Protein AF-A0A6N7TPU3-F1 (afdb_monomer)

Radius of gyration: 12.99 Å; Cα contacts (8 Å, |Δi|>4): 40; chains: 1; bounding box: 26×28×32 Å

Mean predicted aligned error: 4.89 Å

Foldseek 3Di:
DPPPPDVVNLVVLQVLCVVQPQDCVQVVVCVVPVHDRDPSNVSNVVSVVVCVVVVNHDPPHD

Sequence (62 aa):
MSNWLTPERIEKMQRWLLEHPIDHKYDEMCDMLDSPAPPEQLASRAAYEALKGIGKLPPGIE

Secondary structure (DSSP, 8-state):
---SS-HHHHHHHHHHHHHS---THHHHHHHHHT-PPPHHHHHHHHHHHHHHHTT-PPTT--

pLDDT: mean 87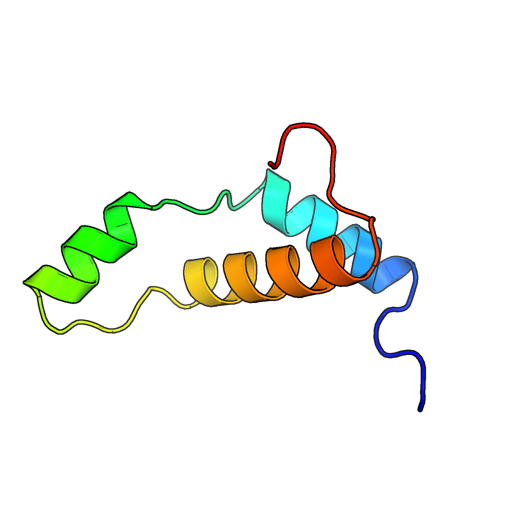.12, std 9.73, range [43.84, 95.69]

Solvent-accessible surface area (backbone atoms only — not comparable to full-atom values): 3812 Å² total; per-residue (Å²): 129,81,72,83,76,38,71,71,52,49,53,50,39,37,50,46,41,73,78,44,63,78,60,70,68,52,54,59,53,20,67,74,63,80,40,81,72,55,71,65,53,54,51,30,50,54,38,48,53,59,26,53,78,67,74,56,59,48,91,96,63,131

Nearest PDB structures (foldseek):
  8ap6-assembly1_K1  TM=5.035E-01  e=3.589E+00  Trypanosoma brucei brucei
  1u2n-assembly1_A  TM=3.126E-01  e=2.950E+00  Mus musculus
  1l3e-assembly1_B  TM=3.161E-01  e=3.149E+00  Homo sapiens

Structure (mmCIF, N/CA/C/O backbone):
data_AF-A0A6N7TPU3-F1
#
_entry.id   AF-A0A6N7TPU3-F1
#
loop_
_atom_site.group_PDB
_atom_site.id
_atom_site.type_symbol
_atom_site.label_atom_id
_atom_site.label_alt_id
_atom_site.label_comp_id
_atom_site.label_asym_id
_atom_site.label_entity_id
_atom_site.label_seq_id
_atom_site.pdbx_PDB_ins_code
_atom_site.Cartn_x
_atom_site.Cartn_y
_atom_site.Cartn_z
_atom_site.occupancy
_atom_site.B_iso_or_equiv
_atom_site.auth_seq_id
_atom_site.auth_comp_id
_atom_site.auth_asym_id
_atom_site.auth_atom_id
_atom_site.pdbx_PDB_model_num
ATOM 1 N N . MET A 1 1 ? -13.691 -6.588 17.909 1.00 43.84 1 MET A N 1
ATOM 2 C CA . MET A 1 1 ? -12.477 -6.471 17.077 1.00 43.84 1 MET A CA 1
ATOM 3 C C . MET A 1 1 ? -11.909 -5.088 17.315 1.00 43.84 1 MET A C 1
ATOM 5 O O . MET A 1 1 ? -12.579 -4.118 16.986 1.00 43.84 1 MET A O 1
ATOM 9 N N . SER A 1 2 ? -10.758 -4.977 17.977 1.00 52.88 2 SER A N 1
ATOM 10 C CA . SER A 1 2 ? -10.054 -3.695 18.084 1.00 52.88 2 SER A CA 1
ATOM 11 C C . SER A 1 2 ? -9.769 -3.206 16.667 1.00 52.88 2 SER A C 1
ATOM 13 O O . SER A 1 2 ? -9.261 -3.984 15.860 1.00 52.88 2 SER A O 1
ATOM 15 N N . ASN A 1 3 ? -10.156 -1.974 16.336 1.00 69.88 3 ASN A N 1
ATOM 16 C CA . ASN A 1 3 ? -9.992 -1.429 14.993 1.00 69.88 3 ASN A CA 1
ATOM 17 C C . ASN A 1 3 ? -8.490 -1.235 14.707 1.00 69.88 3 ASN A C 1
ATOM 19 O O . ASN A 1 3 ? -7.926 -0.182 14.986 1.00 69.88 3 ASN A O 1
ATOM 23 N N . TRP A 1 4 ? -7.823 -2.290 14.227 1.00 77.69 4 TRP A N 1
ATOM 24 C CA . TRP A 1 4 ? -6.390 -2.316 13.902 1.00 77.69 4 TRP A CA 1
ATOM 25 C C . TRP A 1 4 ? -6.008 -1.236 12.884 1.00 77.69 4 TRP A C 1
ATOM 27 O O . TRP A 1 4 ? -4.873 -0.765 12.883 1.00 77.69 4 TRP A O 1
ATOM 37 N N . LEU A 1 5 ? -6.967 -0.825 12.054 1.00 84.31 5 LEU A N 1
ATOM 38 C CA . LEU A 1 5 ? -6.878 0.280 11.106 1.00 84.31 5 LEU A CA 1
ATOM 39 C C . LEU A 1 5 ? -7.266 1.595 11.792 1.00 84.31 5 LEU A C 1
ATOM 41 O O . LEU A 1 5 ? -8.338 2.154 11.556 1.00 84.31 5 LEU A O 1
ATOM 45 N N . THR A 1 6 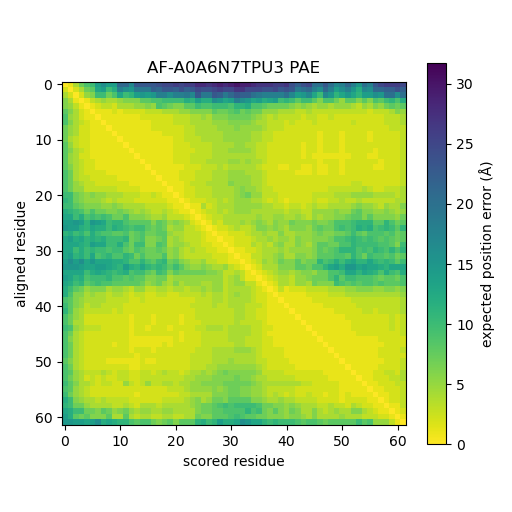? -6.391 2.081 12.672 1.00 92.75 6 THR A N 1
ATOM 46 C CA . THR A 1 6 ? -6.521 3.438 13.215 1.00 92.75 6 THR A CA 1
ATOM 47 C C . THR A 1 6 ? -6.254 4.477 12.116 1.00 92.75 6 THR A C 1
ATOM 49 O O . THR A 1 6 ? -5.577 4.157 11.130 1.00 92.75 6 THR A O 1
ATOM 52 N N . PRO A 1 7 ? -6.746 5.722 12.256 1.00 93.81 7 PRO A N 1
ATOM 53 C CA . PRO A 1 7 ? -6.491 6.782 11.281 1.00 93.81 7 PRO A CA 1
ATOM 54 C C . PRO A 1 7 ? -5.001 6.987 10.973 1.00 93.81 7 PRO A C 1
ATOM 56 O O . PRO A 1 7 ? -4.632 7.087 9.806 1.00 93.81 7 PRO A O 1
ATOM 59 N N . GLU A 1 8 ? -4.132 6.946 11.986 1.00 94.75 8 GLU A N 1
ATOM 60 C CA . GLU A 1 8 ? -2.683 7.128 11.816 1.00 94.75 8 GLU A CA 1
ATOM 61 C C . GLU A 1 8 ? -2.066 6.001 10.982 1.00 94.75 8 GLU A C 1
ATOM 63 O O . GLU A 1 8 ? -1.126 6.200 10.213 1.00 94.75 8 GLU A O 1
ATOM 68 N N . ARG A 1 9 ? -2.598 4.784 11.121 1.00 93.50 9 ARG A N 1
ATOM 69 C CA . ARG A 1 9 ? -2.120 3.626 10.364 1.00 93.50 9 ARG A CA 1
ATOM 70 C C . ARG A 1 9 ? -2.597 3.648 8.928 1.00 93.50 9 ARG A C 1
ATOM 72 O O . ARG A 1 9 ? -1.826 3.268 8.054 1.00 93.50 9 ARG A O 1
ATOM 79 N N . ILE A 1 10 ? -3.822 4.110 8.696 1.00 94.56 10 ILE A N 1
ATOM 80 C CA . ILE A 1 10 ? -4.344 4.355 7.350 1.00 94.56 10 ILE A CA 1
ATOM 81 C C . ILE A 1 10 ? -3.461 5.391 6.649 1.00 94.56 10 ILE A C 1
ATOM 83 O O . ILE A 1 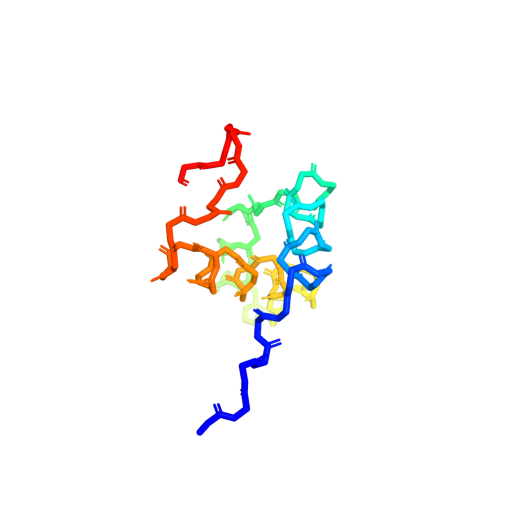10 ? -2.969 5.116 5.560 1.00 94.56 10 ILE A O 1
ATOM 87 N N . GLU A 1 11 ? -3.172 6.522 7.298 1.00 95.31 11 GLU A N 1
ATOM 88 C CA . GLU A 1 11 ? -2.302 7.565 6.740 1.00 95.31 11 GLU A CA 1
ATOM 89 C C . GLU A 1 11 ? -0.891 7.035 6.447 1.00 95.31 11 GLU A C 1
ATOM 91 O O . GLU A 1 11 ? -0.335 7.288 5.377 1.00 95.31 11 GLU A O 1
ATOM 96 N N . LYS A 1 12 ? -0.322 6.236 7.359 1.00 95.69 12 LYS A N 1
ATOM 97 C CA . LYS A 1 12 ? 0.986 5.605 7.148 1.00 95.69 12 LYS A CA 1
ATOM 98 C C . LYS A 1 12 ? 0.983 4.655 5.948 1.00 95.69 12 LYS A C 1
ATOM 100 O O . LYS A 1 12 ? 1.920 4.692 5.159 1.00 95.69 12 LYS A O 1
ATOM 105 N N . MET A 1 13 ? -0.047 3.821 5.800 1.00 94.94 13 MET A N 1
ATOM 106 C CA . MET A 1 13 ? -0.183 2.910 4.655 1.00 94.94 13 MET A CA 1
ATOM 107 C C . MET A 1 13 ? -0.382 3.676 3.342 1.00 94.94 13 MET A C 1
ATOM 109 O O . MET A 1 13 ? 0.199 3.305 2.329 1.00 94.94 13 MET A O 1
ATOM 113 N N . GLN A 1 14 ? -1.157 4.764 3.358 1.00 94.56 14 GLN A N 1
ATOM 114 C CA . GLN A 1 14 ? -1.359 5.616 2.186 1.00 94.56 14 GLN A CA 1
ATOM 115 C C . GLN A 1 14 ? -0.049 6.269 1.738 1.00 94.56 14 GLN A C 1
ATOM 117 O O . GLN A 1 14 ? 0.278 6.213 0.558 1.00 94.56 14 GLN A O 1
ATOM 122 N N . ARG A 1 15 ? 0.723 6.844 2.671 1.00 95.56 15 ARG A N 1
ATOM 123 C CA . ARG A 1 15 ? 2.051 7.405 2.369 1.00 95.56 15 ARG A CA 1
ATOM 124 C C . ARG A 1 15 ? 3.010 6.342 1.853 1.00 95.56 15 ARG A C 1
ATOM 126 O O . ARG A 1 15 ? 3.648 6.564 0.833 1.00 95.56 15 ARG A O 1
ATOM 133 N N . TRP A 1 16 ? 3.035 5.177 2.501 1.00 95.38 16 TRP A N 1
ATOM 134 C CA . TRP A 1 16 ? 3.862 4.053 2.071 1.00 95.38 16 TRP A CA 1
ATOM 135 C C . TRP A 1 16 ? 3.594 3.666 0.615 1.00 95.38 16 TRP A C 1
ATOM 137 O O 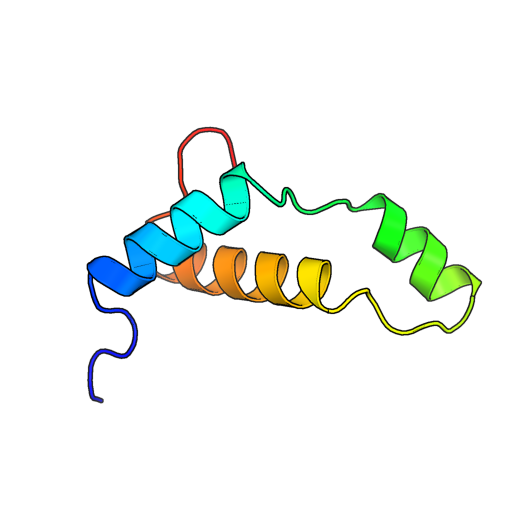. TRP A 1 16 ? 4.537 3.504 -0.144 1.00 95.38 16 TRP A O 1
ATOM 147 N N . LEU A 1 17 ? 2.328 3.567 0.196 1.00 94.19 17 LEU A N 1
ATOM 148 C CA . LEU A 1 17 ? 1.985 3.235 -1.193 1.00 94.19 17 LEU A CA 1
ATOM 149 C C . LEU A 1 17 ? 2.443 4.289 -2.208 1.00 94.19 17 LEU A C 1
ATOM 151 O O . LEU A 1 17 ? 2.750 3.938 -3.343 1.00 94.19 17 LEU A O 1
ATOM 155 N N . LEU A 1 18 ? 2.480 5.563 -1.812 1.00 92.81 18 LEU A N 1
ATOM 156 C CA . LEU A 1 18 ? 2.966 6.649 -2.666 1.00 92.81 18 LEU A CA 1
ATOM 157 C C . LEU A 1 18 ? 4.498 6.641 -2.785 1.00 92.81 18 LEU A C 1
ATOM 159 O O . LEU A 1 18 ? 5.029 6.968 -3.842 1.00 92.81 18 LEU A O 1
ATOM 163 N N . GLU A 1 19 ? 5.201 6.273 -1.713 1.00 93.75 19 GLU A N 1
ATOM 164 C CA . GLU A 1 19 ? 6.668 6.186 -1.671 1.00 93.75 19 GLU A CA 1
ATOM 165 C C . GLU A 1 19 ? 7.196 4.878 -2.289 1.00 93.75 19 GLU A C 1
ATOM 167 O O . GLU A 1 19 ? 8.254 4.870 -2.916 1.00 93.75 19 GLU A O 1
ATOM 172 N N . HIS A 1 20 ? 6.438 3.787 -2.149 1.00 92.19 20 HIS A N 1
ATOM 173 C CA . HIS A 1 20 ? 6.783 2.432 -2.580 1.00 92.19 20 HIS A CA 1
ATOM 174 C C . HIS A 1 20 ? 5.672 1.852 -3.475 1.00 92.19 20 HIS A C 1
ATOM 176 O O . HIS A 1 20 ? 4.931 0.956 -3.039 1.00 92.19 20 HIS A O 1
ATOM 182 N N . PRO A 1 21 ? 5.526 2.347 -4.722 1.00 88.69 21 PRO A N 1
ATOM 183 C CA . PRO A 1 21 ? 4.529 1.830 -5.649 1.00 88.69 21 PRO A CA 1
ATOM 184 C C . PRO A 1 21 ? 4.748 0.336 -5.911 1.00 88.69 21 PRO A C 1
ATOM 186 O O . PRO A 1 21 ? 5.878 -0.165 -5.934 1.00 88.69 21 PRO A O 1
ATOM 189 N N . ILE A 1 22 ? 3.643 -0.383 -6.106 1.00 89.38 22 ILE A N 1
ATOM 190 C CA . ILE A 1 22 ? 3.691 -1.804 -6.450 1.00 89.38 22 ILE A CA 1
ATOM 191 C C . ILE A 1 22 ? 4.292 -1.922 -7.850 1.00 89.38 22 ILE A C 1
ATOM 193 O O . ILE A 1 22 ? 3.781 -1.344 -8.806 1.00 89.38 22 ILE A O 1
ATOM 197 N N . ASP A 1 23 ? 5.386 -2.668 -7.959 1.00 87.25 23 ASP A N 1
ATOM 198 C CA . ASP A 1 23 ? 6.053 -2.924 -9.227 1.00 87.25 23 ASP A CA 1
ATOM 199 C C . ASP A 1 23 ? 5.730 -4.347 -9.676 1.00 87.25 23 ASP A C 1
ATOM 201 O O . ASP A 1 23 ? 6.299 -5.331 -9.197 1.00 87.25 23 ASP A O 1
ATOM 205 N N . HIS A 1 24 ? 4.795 -4.443 -10.617 1.00 82.69 24 HIS A N 1
ATOM 206 C CA . HIS A 1 24 ? 4.351 -5.708 -11.194 1.00 82.69 24 HIS A CA 1
ATOM 207 C C . HIS A 1 24 ? 5.460 -6.453 -11.949 1.00 82.69 24 HIS A C 1
ATOM 209 O O . HIS A 1 24 ? 5.354 -7.659 -12.139 1.00 82.69 24 HIS A O 1
ATOM 215 N N . LYS A 1 25 ? 6.564 -5.794 -12.330 1.00 82.19 25 LYS A N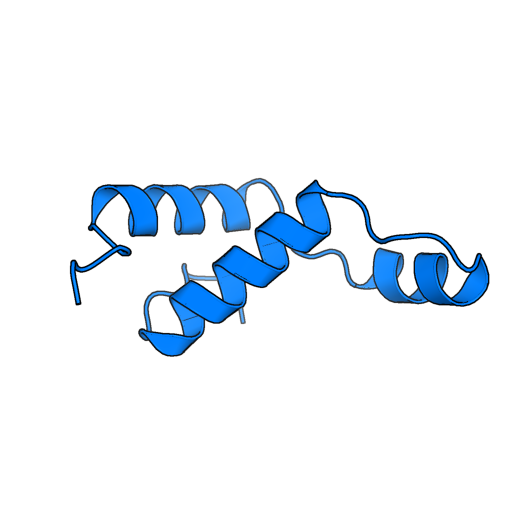 1
ATOM 216 C CA . LYS A 1 25 ? 7.699 -6.484 -12.968 1.00 82.19 25 LYS A CA 1
ATOM 217 C C . LYS A 1 25 ? 8.396 -7.449 -12.018 1.00 82.19 25 LYS A C 1
ATOM 219 O O . LYS A 1 25 ? 8.995 -8.423 -12.467 1.00 82.19 25 LYS A O 1
ATOM 224 N N . TYR A 1 26 ? 8.320 -7.201 -10.708 1.00 75.94 26 TYR A N 1
ATOM 225 C CA . TYR A 1 26 ? 8.853 -8.144 -9.731 1.00 75.94 26 TYR A CA 1
ATOM 226 C C . TYR A 1 26 ? 8.057 -9.444 -9.686 1.00 75.94 26 TYR A C 1
ATOM 228 O O . TYR A 1 26 ? 8.651 -10.452 -9.326 1.00 75.94 26 TYR A O 1
ATOM 236 N N . ASP A 1 27 ? 6.780 -9.464 -10.082 1.00 73.44 27 ASP A N 1
ATOM 237 C CA . ASP A 1 27 ? 6.016 -10.717 -10.156 1.00 73.44 27 ASP A CA 1
ATOM 238 C C . ASP A 1 27 ? 6.606 -11.644 -11.212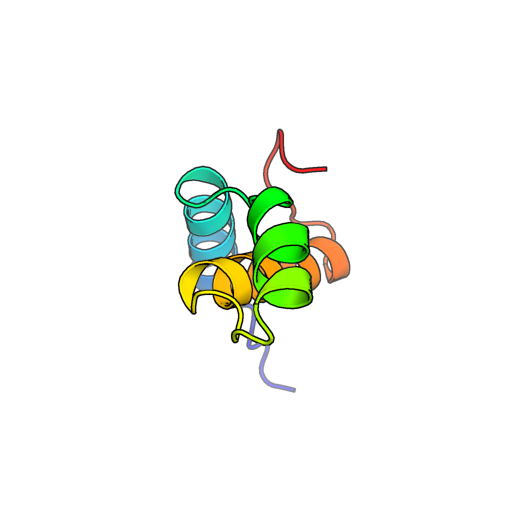 1.00 73.44 27 ASP A C 1
ATOM 240 O O . ASP A 1 27 ? 6.971 -12.775 -10.907 1.00 73.44 27 ASP A O 1
ATOM 244 N N . GLU A 1 28 ? 6.829 -11.116 -12.416 1.00 78.38 28 GLU A N 1
ATOM 245 C CA . GLU A 1 28 ? 7.413 -11.880 -13.521 1.00 78.38 28 GLU A CA 1
ATOM 246 C C . GLU A 1 28 ? 8.818 -12.396 -13.179 1.00 78.38 28 GLU A C 1
ATOM 248 O O . GLU A 1 28 ? 9.160 -13.541 -13.476 1.00 78.38 28 GLU A O 1
ATOM 253 N N . MET A 1 29 ? 9.634 -11.572 -12.516 1.00 80.31 29 MET A N 1
ATOM 254 C CA . MET A 1 29 ? 10.990 -11.960 -12.119 1.00 80.31 29 MET A CA 1
ATOM 255 C C . MET A 1 29 ? 11.007 -12.982 -10.977 1.00 80.31 29 MET A C 1
ATOM 257 O O . MET A 1 29 ? 11.851 -13.878 -10.986 1.00 80.31 29 MET A O 1
ATOM 261 N N . CYS A 1 30 ? 10.105 -12.863 -10.000 1.00 81.06 30 CYS A N 1
ATOM 262 C CA . CYS A 1 30 ? 9.988 -13.826 -8.903 1.00 81.06 30 CYS A CA 1
ATOM 263 C C . CYS A 1 30 ? 9.513 -15.187 -9.415 1.00 81.06 30 CYS A C 1
ATOM 265 O O . CYS A 1 30 ? 10.116 -16.200 -9.062 1.00 81.06 30 CYS A O 1
ATOM 267 N N . ASP A 1 31 ? 8.522 -15.193 -10.310 1.00 80.00 31 ASP A N 1
ATOM 268 C CA . ASP A 1 31 ? 8.014 -16.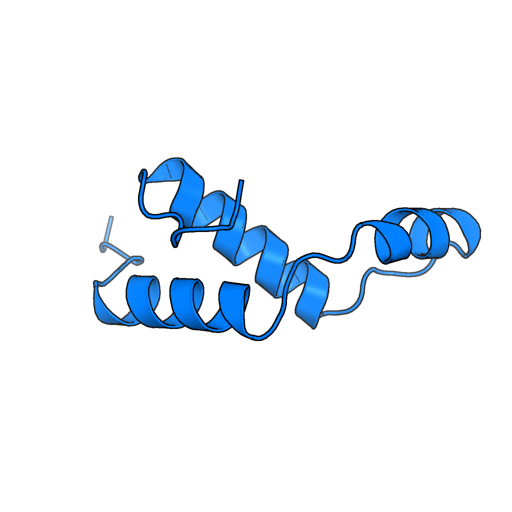403 -10.957 1.00 80.00 31 ASP A CA 1
ATOM 269 C C . ASP A 1 31 ? 9.091 -17.078 -11.819 1.00 80.00 31 ASP A C 1
ATOM 271 O O . ASP A 1 31 ? 9.253 -18.297 -11.786 1.00 80.00 31 ASP A O 1
ATOM 275 N N . MET A 1 32 ? 9.877 -16.295 -12.568 1.00 85.75 32 MET A N 1
ATOM 276 C CA . MET A 1 32 ? 10.943 -16.825 -13.423 1.00 85.75 32 MET A CA 1
ATOM 277 C C . MET A 1 32 ? 12.117 -17.419 -12.628 1.00 85.75 32 MET A C 1
ATOM 279 O O . MET A 1 32 ? 12.767 -18.354 -13.100 1.00 85.75 32 MET A O 1
ATOM 283 N N . LEU A 1 33 ? 12.422 -16.864 -11.452 1.00 86.25 33 LEU A N 1
ATOM 284 C CA . LEU A 1 33 ? 13.602 -17.217 -10.654 1.00 86.25 33 LEU A CA 1
ATOM 285 C C . LEU A 1 33 ? 13.289 -18.088 -9.429 1.00 86.25 33 LEU A C 1
ATOM 287 O O . LEU A 1 33 ? 14.189 -18.293 -8.613 1.00 86.25 33 LEU A O 1
ATOM 291 N N . ASP A 1 34 ? 12.041 -18.544 -9.268 1.00 83.38 34 ASP A N 1
ATOM 292 C CA . ASP A 1 34 ? 11.546 -19.234 -8.061 1.00 83.38 34 ASP A CA 1
ATOM 293 C C . ASP A 1 34 ? 11.977 -18.510 -6.769 1.00 83.38 34 ASP A C 1
ATOM 295 O O . ASP A 1 34 ? 12.459 -19.090 -5.794 1.00 83.38 34 ASP A O 1
ATOM 299 N N . SER A 1 35 ? 11.914 -17.178 -6.817 1.00 79.38 35 SER A N 1
ATOM 300 C CA . SER A 1 35 ? 12.439 -16.295 -5.780 1.00 79.38 35 SER A CA 1
ATOM 301 C C . SER A 1 35 ? 11.294 -15.640 -5.013 1.00 79.38 35 SER A C 1
ATOM 303 O O . SER A 1 35 ? 10.289 -15.261 -5.613 1.00 79.38 35 SER A O 1
ATOM 305 N N . PRO A 1 36 ? 11.414 -15.460 -3.687 1.00 79.94 36 PRO A N 1
ATOM 306 C CA . PRO A 1 36 ? 10.391 -14.767 -2.921 1.00 79.94 36 PRO A CA 1
ATOM 307 C C . PRO A 1 36 ? 10.342 -13.284 -3.306 1.00 79.94 36 PRO A C 1
ATOM 309 O O . PRO A 1 36 ? 11.380 -12.640 -3.480 1.00 79.94 36 PRO A O 1
ATOM 312 N N . ALA A 1 37 ? 9.129 -12.730 -3.363 1.00 80.94 37 ALA A N 1
ATOM 313 C CA . ALA A 1 37 ? 8.932 -11.306 -3.596 1.00 80.94 37 ALA A CA 1
ATOM 314 C C . ALA A 1 37 ? 9.658 -10.455 -2.536 1.00 80.94 37 ALA A C 1
ATOM 316 O O . ALA A 1 37 ? 9.674 -10.828 -1.354 1.00 80.94 37 ALA A O 1
ATOM 317 N N . PRO A 1 38 ? 10.228 -9.293 -2.915 1.00 86.56 38 PRO A N 1
ATOM 318 C CA . PRO A 1 38 ? 10.875 -8.401 -1.965 1.00 86.56 38 PRO A CA 1
ATOM 319 C C . PRO A 1 38 ? 9.934 -8.026 -0.805 1.00 86.56 38 PRO A C 1
ATOM 321 O O . PRO A 1 38 ? 8.757 -7.738 -1.049 1.00 86.56 38 PRO A O 1
ATOM 324 N N . PRO A 1 39 ? 10.426 -7.950 0.448 1.00 88.69 39 PRO A N 1
ATOM 325 C CA . PRO A 1 39 ? 9.594 -7.607 1.604 1.00 88.69 39 PRO A CA 1
ATOM 326 C C . PRO A 1 39 ? 8.812 -6.296 1.448 1.00 88.69 39 PRO A C 1
ATOM 328 O O . PRO A 1 39 ? 7.678 -6.198 1.910 1.00 88.69 39 PRO A O 1
ATOM 331 N N . GLU A 1 40 ? 9.384 -5.303 0.763 1.00 90.19 40 GLU A N 1
ATOM 332 C CA . GLU A 1 40 ? 8.715 -4.026 0.489 1.00 90.19 40 GLU A CA 1
ATOM 333 C C . GLU A 1 40 ? 7.525 -4.180 -0.465 1.00 90.19 40 GLU A C 1
ATOM 335 O O . GLU A 1 40 ? 6.471 -3.602 -0.214 1.00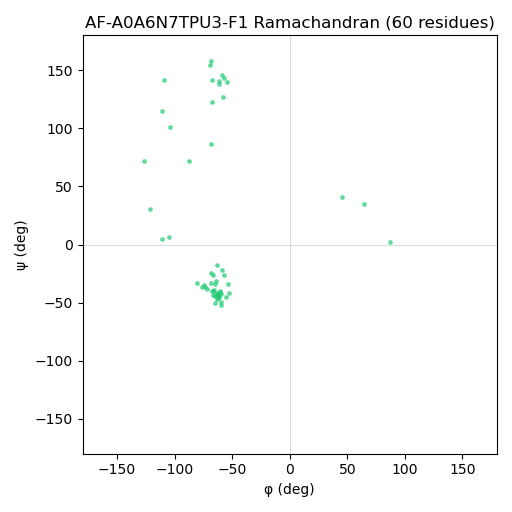 90.19 40 GLU A O 1
ATOM 340 N N . GLN A 1 41 ? 7.642 -5.019 -1.501 1.00 90.69 41 GLN A N 1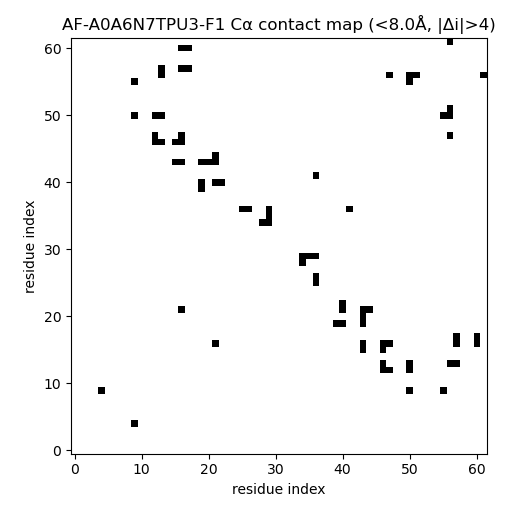
ATOM 341 C CA . GLN A 1 41 ? 6.540 -5.302 -2.427 1.00 90.69 41 GLN A CA 1
ATOM 342 C C . GLN A 1 41 ? 5.401 -6.047 -1.721 1.00 90.69 41 GLN A C 1
ATOM 344 O O . GLN A 1 41 ? 4.228 -5.722 -1.912 1.00 90.69 41 GLN A O 1
ATOM 349 N N . LEU A 1 42 ? 5.736 -6.992 -0.835 1.00 90.31 42 LEU A N 1
ATOM 350 C CA . LEU A 1 42 ? 4.750 -7.667 0.014 1.00 90.31 42 LEU A CA 1
ATOM 351 C C . LEU A 1 42 ? 4.041 -6.680 0.954 1.00 90.31 42 LEU A C 1
ATOM 353 O O . LEU A 1 42 ? 2.817 -6.735 1.095 1.00 90.31 42 LEU A O 1
ATOM 357 N N . ALA A 1 43 ? 4.785 -5.753 1.565 1.00 92.38 43 ALA A N 1
ATOM 358 C CA . ALA A 1 43 ? 4.222 -4.716 2.425 1.00 92.38 43 ALA A CA 1
ATOM 359 C C . ALA A 1 43 ? 3.297 -3.762 1.650 1.00 92.38 43 ALA A C 1
ATOM 361 O O . ALA A 1 43 ? 2.196 -3.471 2.122 1.00 92.38 43 ALA A O 1
ATOM 362 N N . SER A 1 44 ? 3.694 -3.333 0.448 1.00 93.69 44 SER A N 1
ATOM 363 C CA . SER A 1 44 ? 2.861 -2.495 -0.420 1.00 93.69 44 SER A CA 1
ATOM 364 C C . SER A 1 44 ? 1.575 -3.213 -0.838 1.00 93.69 44 SER A C 1
ATOM 366 O O . SER A 1 44 ? 0.498 -2.634 -0.733 1.00 93.69 44 SER A O 1
ATOM 368 N N . ARG A 1 45 ? 1.625 -4.502 -1.196 1.00 92.31 45 ARG A N 1
ATOM 369 C CA . ARG A 1 45 ? 0.408 -5.282 -1.507 1.00 92.31 45 ARG A CA 1
ATOM 370 C C . ARG A 1 45 ? -0.531 -5.406 -0.319 1.00 92.31 45 ARG A C 1
ATOM 372 O O . ARG A 1 45 ? -1.729 -5.175 -0.456 1.00 92.31 45 ARG A O 1
ATOM 379 N N . ALA A 1 46 ? 0.009 -5.714 0.858 1.00 92.62 46 ALA A N 1
ATOM 380 C CA . ALA A 1 46 ? -0.791 -5.797 2.074 1.00 92.62 46 ALA A CA 1
ATOM 381 C C . ALA A 1 46 ? -1.462 -4.452 2.409 1.00 92.62 46 ALA A C 1
ATOM 383 O O . ALA A 1 46 ? -2.630 -4.426 2.801 1.00 92.62 46 ALA A O 1
ATOM 384 N N . ALA A 1 47 ? -0.747 -3.336 2.230 1.00 94.25 47 ALA A N 1
ATOM 385 C CA . ALA A 1 47 ? -1.289 -1.994 2.421 1.00 94.25 47 ALA A CA 1
ATOM 386 C C . ALA A 1 47 ? -2.394 -1.664 1.403 1.00 94.25 47 ALA A C 1
ATOM 388 O O . ALA A 1 47 ? -3.443 -1.152 1.796 1.00 94.25 47 ALA A O 1
ATOM 389 N N . TYR A 1 48 ? -2.189 -1.989 0.123 1.00 94.62 48 TYR A N 1
ATOM 390 C CA . TYR A 1 48 ? -3.183 -1.788 -0.933 1.00 94.62 48 TYR A CA 1
ATOM 391 C C . TYR A 1 48 ? -4.474 -2.556 -0.640 1.00 94.62 48 TYR A C 1
ATOM 393 O O . TYR A 1 48 ? -5.536 -1.942 -0.580 1.00 94.62 48 TYR A O 1
ATOM 401 N N . GLU A 1 49 ? -4.396 -3.860 -0.363 1.00 93.44 49 GLU A N 1
ATOM 402 C CA . GLU A 1 49 ? -5.581 -4.684 -0.082 1.00 93.44 49 GLU A CA 1
ATOM 403 C C . GLU A 1 49 ? -6.340 -4.197 1.160 1.00 93.44 49 GLU A C 1
ATOM 405 O O . GLU A 1 49 ? -7.568 -4.070 1.144 1.00 93.44 49 GLU A O 1
ATOM 410 N N . ALA A 1 50 ? -5.616 -3.840 2.226 1.00 93.19 50 ALA A N 1
ATOM 411 C CA . ALA A 1 50 ? -6.225 -3.306 3.439 1.00 93.19 50 ALA A CA 1
ATOM 412 C C . ALA A 1 50 ? -6.962 -1.980 3.186 1.00 93.19 50 ALA A C 1
ATOM 414 O O . ALA A 1 50 ? -8.082 -1.800 3.666 1.00 93.19 50 ALA A O 1
ATOM 415 N N . LEU A 1 51 ? -6.357 -1.058 2.428 1.00 93.94 51 LEU A N 1
ATOM 416 C CA . LEU A 1 51 ? -6.946 0.246 2.109 1.00 93.94 51 LEU A CA 1
ATOM 417 C C . LEU A 1 51 ? -8.085 0.145 1.090 1.00 93.94 51 LEU A C 1
ATOM 419 O O . LEU A 1 51 ? -9.085 0.855 1.223 1.00 93.94 51 LEU A O 1
ATOM 423 N N . LYS A 1 52 ? -7.971 -0.756 0.111 1.00 93.88 52 LYS A N 1
ATOM 424 C CA . LYS A 1 52 ? -9.019 -1.061 -0.868 1.00 93.88 52 LYS A CA 1
ATOM 425 C C . LYS A 1 52 ? -10.258 -1.624 -0.189 1.00 93.88 52 LYS A C 1
ATOM 427 O O . LYS A 1 52 ? -11.355 -1.127 -0.433 1.00 93.88 52 LYS A O 1
ATOM 432 N N . GLY A 1 53 ? -10.081 -2.572 0.734 1.00 92.31 53 GLY A N 1
ATOM 433 C CA . GLY A 1 53 ? -11.175 -3.178 1.497 1.00 92.31 53 GLY A CA 1
ATOM 434 C C . GLY A 1 53 ? -12.000 -2.182 2.322 1.00 92.31 53 GLY A C 1
ATOM 435 O O . GLY A 1 53 ? -13.158 -2.458 2.626 1.00 92.31 53 GLY A O 1
ATOM 436 N N . ILE A 1 54 ? -11.439 -1.011 2.647 1.00 92.38 54 ILE A N 1
ATOM 437 C CA . ILE A 1 54 ? -12.125 0.058 3.392 1.00 92.38 54 ILE A CA 1
ATOM 438 C C . ILE A 1 54 ? -12.427 1.312 2.551 1.00 92.38 54 ILE A C 1
ATOM 440 O O . ILE A 1 54 ? -12.892 2.312 3.099 1.00 92.38 54 ILE A O 1
ATOM 444 N N . GLY A 1 55 ? -12.145 1.299 1.243 1.00 92.75 55 GLY A N 1
ATOM 445 C CA . GLY A 1 55 ? -12.369 2.445 0.353 1.00 92.75 55 GLY A CA 1
ATOM 446 C C . GLY A 1 55 ? -11.516 3.677 0.689 1.00 92.75 55 GLY A C 1
ATOM 447 O O . GLY A 1 55 ? -11.985 4.809 0.578 1.00 92.75 55 GLY A O 1
ATOM 448 N N . LYS A 1 56 ? -10.278 3.471 1.156 1.00 94.12 56 LYS A N 1
ATOM 449 C CA . LYS A 1 56 ? -9.327 4.531 1.546 1.00 94.12 56 LYS A CA 1
ATOM 450 C C . LYS A 1 56 ? -8.025 4.476 0.745 1.00 94.12 56 LYS A C 1
ATOM 452 O O . LYS A 1 56 ? -6.977 4.855 1.265 1.00 94.12 56 LYS A O 1
ATOM 457 N N . LEU A 1 57 ? -8.063 4.013 -0.502 1.00 93.94 57 LEU A N 1
ATOM 458 C CA . LEU A 1 57 ? -6.897 4.119 -1.379 1.00 93.94 57 LEU A CA 1
ATOM 459 C C . LEU A 1 57 ? -6.520 5.596 -1.596 1.00 93.94 57 LEU A C 1
ATOM 461 O O . LEU A 1 57 ? -7.411 6.448 -1.684 1.00 93.94 57 LEU A O 1
ATOM 465 N N . PRO A 1 58 ? -5.218 5.925 -1.624 1.00 91.38 58 PRO A N 1
ATOM 466 C CA . PRO A 1 58 ? -4.772 7.269 -1.957 1.00 91.38 58 PRO A CA 1
ATOM 467 C C . PRO A 1 58 ? -5.033 7.570 -3.446 1.00 91.38 58 PRO A C 1
ATOM 469 O O . PRO A 1 58 ? -5.098 6.651 -4.263 1.00 91.38 58 PRO A O 1
ATOM 472 N N . PRO A 1 59 ? -5.181 8.851 -3.823 1.00 88.44 59 PRO A N 1
ATOM 473 C CA . PRO A 1 59 ? -5.380 9.231 -5.218 1.00 88.44 59 PRO A CA 1
ATOM 474 C C . PRO A 1 59 ? -4.177 8.820 -6.081 1.00 88.44 59 PRO A C 1
ATOM 476 O O . PRO A 1 59 ? -3.032 9.007 -5.675 1.00 88.44 59 PRO A O 1
ATOM 479 N N . GLY A 1 60 ? -4.445 8.295 -7.280 1.00 83.06 60 GLY A N 1
ATOM 480 C CA . GLY A 1 60 ? -3.413 7.854 -8.229 1.00 83.06 60 GLY A CA 1
ATOM 481 C C . GLY A 1 60 ? -2.935 6.409 -8.050 1.00 83.06 60 GLY A C 1
ATOM 482 O O . GLY A 1 60 ? -2.058 5.979 -8.793 1.00 83.06 60 GLY A O 1
ATOM 483 N N . ILE A 1 61 ? -3.510 5.665 -7.101 1.00 83.31 61 ILE A N 1
ATOM 484 C CA . ILE A 1 61 ? -3.332 4.218 -6.953 1.00 83.31 61 ILE A CA 1
ATOM 485 C C . ILE A 1 61 ? -4.671 3.552 -7.304 1.00 83.31 61 ILE A C 1
ATOM 487 O O . ILE A 1 61 ? -5.662 3.773 -6.603 1.00 83.31 61 ILE A O 1
ATOM 491 N N . GLU A 1 62 ? -4.696 2.768 -8.385 1.00 71.50 62 GLU A N 1
ATOM 492 C CA . GLU A 1 62 ? -5.872 2.025 -8.876 1.00 71.50 62 GLU A CA 1
ATOM 493 C C . GLU A 1 62 ? -5.731 0.519 -8.646 1.00 71.50 62 GLU A C 1
ATOM 495 O O . GLU A 1 62 ? -4.622 -0.023 -8.830 1.00 71.50 62 GLU A O 1
#